Protein AF-A0A531LXN5-F1 (afdb_monomer_lite)

Foldseek 3Di:
DLVVQQAAFPVVQPPCDPVNSVVCVVVVGTGLVVLCPDDLVVLCVSPNPVSNSSNQVSRVHDPDDDDPDDDDPDFFDDDDDPDDDDDPVVVVVVVVVRVVVSVVVCVVVVHDDQKDKDWDADPVRDIDIDMDGDD

Structure (mmCIF, N/CA/C/O backbone):
data_AF-A0A531LXN5-F1
#
_entry.id   AF-A0A531LXN5-F1
#
loop_
_atom_site.group_PDB
_atom_site.id
_atom_site.type_symbol
_atom_site.label_atom_id
_atom_site.label_alt_id
_atom_site.label_comp_id
_atom_site.label_asym_id
_atom_site.label_entity_id
_atom_site.label_seq_id
_atom_site.pdbx_PDB_ins_code
_atom_site.Cartn_x
_atom_site.Cartn_y
_atom_site.Cartn_z
_atom_site.occupancy
_atom_site.B_iso_or_equiv
_atom_site.auth_seq_id
_atom_site.auth_comp_id
_atom_site.auth_asym_id
_atom_site.auth_atom_id
_atom_site.pdbx_PDB_model_num
ATOM 1 N N . ALA A 1 1 ? -16.019 -10.670 24.769 1.00 63.75 1 ALA A N 1
ATOM 2 C CA . ALA A 1 1 ? -15.204 -10.016 23.719 1.00 63.75 1 ALA A CA 1
ATOM 3 C C . ALA A 1 1 ? -15.339 -8.490 23.742 1.00 63.75 1 ALA A C 1
ATOM 5 O O . ALA A 1 1 ? -14.343 -7.820 23.973 1.00 63.75 1 ALA A O 1
ATOM 6 N N . VAL A 1 2 ? -16.549 -7.937 23.581 1.00 77.81 2 VAL A N 1
ATOM 7 C CA . VAL A 1 2 ? -16.797 -6.479 23.475 1.00 77.81 2 VAL A CA 1
ATOM 8 C C . VAL A 1 2 ? -16.187 -5.658 24.623 1.00 77.81 2 VAL A C 1
ATOM 10 O O . VAL A 1 2 ? -15.514 -4.664 24.361 1.00 77.81 2 VAL A O 1
ATOM 13 N N . GLY A 1 3 ? -16.342 -6.106 25.876 1.00 83.81 3 GLY A N 1
ATOM 14 C CA . GLY A 1 3 ? -15.788 -5.409 27.047 1.00 83.81 3 GLY A CA 1
ATOM 15 C C . GLY A 1 3 ? -14.255 -5.369 27.099 1.00 83.81 3 GLY A C 1
ATOM 16 O O . GLY A 1 3 ? -13.690 -4.351 27.476 1.00 83.81 3 GLY A O 1
ATOM 17 N N . PHE A 1 4 ? -13.578 -6.434 26.653 1.00 90.94 4 PHE A N 1
ATOM 18 C CA . PHE A 1 4 ? -12.113 -6.457 26.537 1.00 90.94 4 PHE A CA 1
ATOM 19 C C . PHE A 1 4 ? -11.623 -5.482 25.462 1.00 90.94 4 PHE A C 1
ATOM 21 O O . PHE A 1 4 ? -10.652 -4.761 25.669 1.00 90.94 4 PHE A O 1
ATOM 28 N N . LEU A 1 5 ? -12.315 -5.448 24.318 1.00 93.81 5 LEU A N 1
ATOM 29 C CA . LEU A 1 5 ? -11.944 -4.594 23.194 1.00 93.81 5 LEU A CA 1
ATOM 30 C C . LEU A 1 5 ? -12.120 -3.110 23.517 1.00 93.81 5 LEU A C 1
ATOM 32 O O . LEU A 1 5 ? -11.322 -2.306 23.059 1.00 93.81 5 LEU A O 1
ATOM 36 N N . ALA A 1 6 ? -13.125 -2.737 24.312 1.00 94.94 6 ALA A N 1
ATOM 37 C CA . ALA A 1 6 ? -13.505 -1.341 24.528 1.00 94.94 6 ALA A CA 1
ATOM 38 C C . ALA A 1 6 ? -12.356 -0.434 25.019 1.00 94.94 6 ALA A C 1
ATOM 40 O O . ALA A 1 6 ? -12.304 0.740 24.645 1.00 94.94 6 ALA A O 1
ATOM 41 N N . THR A 1 7 ? -11.433 -0.965 25.827 1.00 95.62 7 THR A N 1
ATOM 42 C CA . THR A 1 7 ? -10.290 -0.216 26.381 1.00 95.62 7 THR A CA 1
ATOM 43 C C . THR A 1 7 ? -9.080 -0.164 25.451 1.00 95.62 7 THR A C 1
ATOM 45 O O . THR A 1 7 ? -8.144 0.591 25.707 1.00 95.62 7 THR A O 1
ATOM 48 N N . GLN A 1 8 ? -9.087 -0.943 24.371 1.00 97.44 8 GLN A N 1
ATOM 49 C CA . GLN A 1 8 ? -7.965 -1.039 23.447 1.00 97.44 8 GLN A CA 1
ATOM 50 C C . GLN A 1 8 ? -7.916 0.172 22.506 1.00 97.44 8 GLN A C 1
ATOM 52 O O . GLN A 1 8 ? -8.963 0.745 22.169 1.00 97.44 8 GLN A O 1
ATOM 57 N N . PRO A 1 9 ? -6.718 0.568 22.045 1.00 97.31 9 PRO A N 1
ATOM 58 C CA . PRO A 1 9 ? -6.581 1.615 21.044 1.00 97.31 9 PRO A CA 1
ATOM 59 C C . PRO A 1 9 ? -7.134 1.152 19.691 1.00 97.31 9 PRO A C 1
ATOM 61 O O . PRO A 1 9 ? -7.075 -0.030 19.346 1.00 97.31 9 PRO A O 1
ATOM 64 N N . VAL A 1 10 ? -7.628 2.089 18.877 1.00 96.94 10 VAL A N 1
ATOM 65 C CA . VAL A 1 10 ? -8.136 1.767 17.528 1.00 96.94 10 VAL A CA 1
ATOM 66 C C . VAL A 1 10 ? -7.070 1.173 16.604 1.00 96.94 10 VAL A C 1
ATOM 68 O O . VAL A 1 10 ? -7.408 0.415 15.698 1.00 96.94 10 VAL A O 1
ATOM 71 N N . THR A 1 11 ? -5.788 1.435 16.868 1.00 96.69 11 THR A N 1
ATOM 72 C CA . THR A 1 11 ? -4.644 0.845 16.151 1.00 96.69 11 THR A CA 1
ATOM 73 C C . THR A 1 11 ? -4.529 -0.671 16.314 1.00 96.69 11 THR A C 1
ATOM 75 O O . THR A 1 11 ? -3.862 -1.315 15.508 1.00 96.69 11 THR A O 1
ATOM 78 N N . MET A 1 12 ? -5.202 -1.268 17.306 1.00 95.50 12 MET A N 1
ATOM 79 C CA . MET A 1 12 ? -5.284 -2.725 17.446 1.00 95.50 12 MET A CA 1
ATOM 80 C C . MET A 1 12 ? -6.129 -3.366 16.330 1.00 95.50 12 MET A C 1
ATOM 82 O O . MET A 1 12 ? -5.968 -4.547 16.019 1.00 95.50 12 MET A O 1
ATOM 86 N N . ILE A 1 13 ? -7.029 -2.606 15.696 1.00 94.88 13 ILE A N 1
ATOM 87 C CA . ILE A 1 13 ? -7.849 -3.106 14.592 1.00 94.88 13 ILE A CA 1
ATOM 88 C C . ILE A 1 13 ? -6.980 -3.220 13.334 1.00 94.88 13 ILE A C 1
ATOM 90 O O . ILE A 1 13 ? -6.536 -2.222 12.766 1.00 94.88 13 ILE A O 1
ATOM 94 N N . TRP A 1 14 ? -6.786 -4.446 12.836 1.00 89.94 14 TRP A N 1
ATOM 95 C CA . TRP A 1 14 ? -6.028 -4.689 11.603 1.00 89.94 14 TRP A CA 1
ATOM 96 C C . TRP A 1 14 ? -6.588 -3.862 10.442 1.00 89.94 14 TRP A C 1
ATOM 98 O O . TRP A 1 14 ? -7.782 -3.939 10.151 1.00 89.94 14 TRP A O 1
ATOM 108 N N . GLY A 1 15 ? -5.740 -3.104 9.747 1.00 91.62 15 GLY A N 1
ATOM 109 C CA . GLY A 1 15 ? -6.132 -2.148 8.702 1.00 91.62 15 GLY A CA 1
ATOM 110 C C . GLY A 1 15 ? -6.230 -0.693 9.178 1.00 91.62 15 GLY A C 1
ATOM 111 O O . GLY A 1 15 ? -6.309 0.202 8.341 1.00 91.62 15 GLY A O 1
ATOM 112 N N . VAL A 1 16 ? -6.153 -0.435 10.486 1.00 96.06 16 VAL A N 1
ATOM 113 C CA . VAL A 1 16 ? -5.927 0.910 11.033 1.00 96.06 16 VAL A CA 1
ATOM 114 C C . VAL A 1 16 ? -4.421 1.165 11.119 1.00 96.06 16 VAL A C 1
ATOM 116 O O . VAL A 1 16 ? -3.776 0.929 12.134 1.00 96.06 16 VAL A O 1
ATOM 119 N N . GLY A 1 17 ? -3.839 1.610 10.002 1.00 94.12 17 GLY A N 1
ATOM 120 C CA . GLY A 1 17 ? -2.443 2.060 9.944 1.00 94.12 17 GLY A CA 1
ATOM 121 C C . GLY A 1 17 ? -2.268 3.517 10.395 1.00 94.12 17 GLY A C 1
ATOM 122 O O . GLY A 1 17 ? -3.245 4.215 10.653 1.00 94.12 17 GLY A O 1
ATOM 123 N N . LYS A 1 18 ? -1.021 4.012 10.414 1.00 94.75 18 LYS A N 1
ATOM 124 C CA . LYS A 1 18 ? -0.657 5.368 10.887 1.00 94.75 18 LYS A CA 1
ATOM 125 C C . LYS A 1 18 ? -1.537 6.488 10.316 1.00 94.75 18 LYS A C 1
ATOM 127 O O . LYS A 1 18 ? -2.025 7.320 11.071 1.00 94.75 18 LYS A O 1
ATOM 132 N N . ALA A 1 19 ? -1.739 6.505 8.996 1.00 95.06 19 ALA A N 1
ATOM 133 C CA . ALA A 1 19 ? -2.525 7.548 8.336 1.00 95.06 19 ALA A CA 1
ATOM 134 C C . ALA A 1 19 ? -3.996 7.518 8.771 1.00 95.06 19 ALA A C 1
ATOM 136 O O . ALA A 1 19 ? -4.563 8.555 9.093 1.00 95.06 19 ALA A O 1
ATOM 137 N N . PHE A 1 20 ? -4.593 6.325 8.839 1.00 97.00 20 PHE A N 1
ATOM 138 C CA . PHE A 1 20 ? -5.993 6.202 9.229 1.00 97.00 20 PHE A CA 1
ATOM 139 C C . PHE A 1 20 ? -6.196 6.455 10.728 1.00 97.00 20 PHE A C 1
ATOM 141 O O . PHE A 1 20 ? -7.184 7.072 11.107 1.00 97.00 20 PHE A O 1
ATOM 148 N N . ASN A 1 21 ? -5.230 6.074 11.571 1.00 97.38 21 ASN A N 1
ATOM 149 C CA . ASN A 1 21 ? -5.231 6.447 12.984 1.00 97.38 21 ASN A CA 1
ATOM 150 C C . ASN A 1 21 ? -5.230 7.971 13.170 1.00 97.38 21 ASN A C 1
ATOM 152 O O . ASN A 1 21 ? -5.998 8.474 13.976 1.00 97.38 21 ASN A O 1
ATOM 156 N N . ALA A 1 22 ? -4.426 8.709 12.396 1.00 97.38 22 ALA A N 1
ATOM 157 C CA . ALA A 1 22 ? -4.416 10.170 12.461 1.00 97.38 22 ALA A CA 1
ATOM 158 C C . ALA A 1 22 ? -5.782 10.779 12.092 1.00 97.38 22 ALA A C 1
ATOM 160 O O . ALA A 1 22 ? -6.232 11.706 12.758 1.00 97.38 22 ALA A O 1
ATOM 161 N N . THR A 1 23 ? -6.471 10.232 11.083 1.00 97.31 23 THR A N 1
ATOM 162 C CA . THR A 1 23 ? -7.847 10.639 10.741 1.00 97.31 23 THR A CA 1
ATOM 163 C C . THR A 1 23 ? -8.824 10.357 11.885 1.00 97.31 23 THR A C 1
ATOM 165 O O . THR A 1 23 ? -9.591 11.233 12.266 1.00 97.31 23 THR A O 1
ATOM 168 N N . LEU A 1 24 ? -8.773 9.160 12.478 1.00 97.62 24 LEU A N 1
ATOM 169 C CA . LEU A 1 24 ? -9.629 8.805 13.614 1.00 97.62 24 LEU A CA 1
ATOM 170 C C . LEU A 1 24 ? -9.359 9.701 14.832 1.00 97.62 24 LEU A C 1
ATOM 172 O O . LEU A 1 24 ? -10.299 10.165 15.472 1.00 97.62 24 LEU A O 1
ATOM 176 N N . GLU A 1 25 ? -8.093 10.004 15.120 1.00 97.25 25 GLU A N 1
ATOM 177 C CA . GLU A 1 25 ? -7.698 10.907 16.203 1.00 97.25 25 GLU A CA 1
ATOM 178 C C . GLU A 1 25 ? -8.211 12.335 15.996 1.00 97.25 25 GLU A C 1
ATOM 180 O O . GLU A 1 25 ? -8.672 12.951 16.960 1.00 97.25 25 GLU A O 1
ATOM 185 N N . GLN A 1 26 ? -8.162 12.846 14.761 1.00 97.44 26 GLN A N 1
ATOM 186 C CA . GLN A 1 26 ? -8.745 14.143 14.392 1.00 97.44 26 GLN A CA 1
ATOM 187 C C . GLN A 1 26 ? -10.261 14.167 14.616 1.00 97.44 26 GLN A C 1
ATOM 189 O 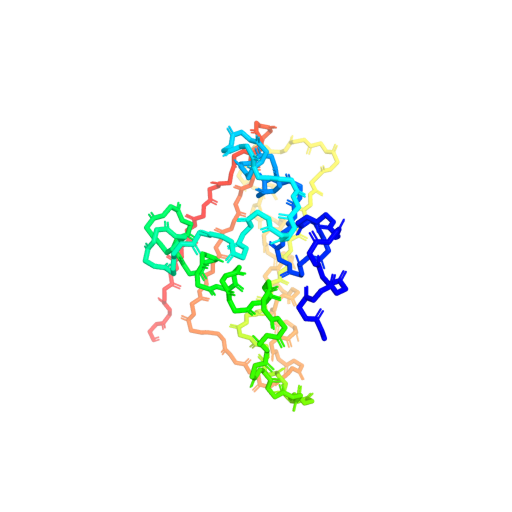O . GLN A 1 26 ? -10.796 15.177 15.068 1.00 97.44 26 GLN A O 1
ATOM 194 N N . ASP A 1 27 ? -10.930 13.033 14.406 1.00 96.62 27 ASP A N 1
ATOM 195 C CA . ASP A 1 27 ? -12.356 12.848 14.689 1.00 96.62 27 ASP A CA 1
ATOM 196 C C . ASP A 1 27 ? -12.655 12.543 16.175 1.00 96.62 27 ASP A C 1
ATOM 198 O O . ASP A 1 27 ? -13.800 12.274 16.544 1.00 96.62 27 ASP A O 1
ATOM 202 N N . GLY A 1 28 ? -11.640 12.581 17.0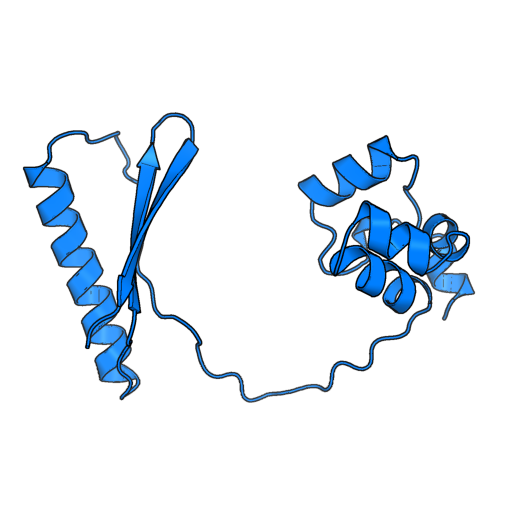49 1.00 97.00 28 GLY A N 1
ATOM 203 C CA . GLY A 1 28 ? -11.769 12.350 18.492 1.00 97.00 28 GLY A CA 1
ATOM 204 C C . GLY A 1 28 ? -11.827 10.875 18.908 1.00 97.00 28 GLY A C 1
ATOM 205 O O . GLY A 1 28 ? -12.108 10.570 20.072 1.00 97.00 28 GLY A O 1
ATOM 206 N N . ILE A 1 29 ? -11.544 9.958 17.984 1.00 97.94 29 ILE A N 1
ATOM 207 C CA . ILE A 1 29 ? -11.627 8.510 18.169 1.00 97.94 29 ILE A CA 1
ATOM 208 C C . ILE A 1 29 ? -10.221 7.936 18.383 1.00 97.94 29 ILE A C 1
ATOM 210 O O . ILE A 1 29 ? -9.396 7.883 17.477 1.00 97.94 29 ILE A O 1
ATOM 214 N N . ARG A 1 30 ? -9.958 7.463 19.599 1.00 97.62 30 ARG A N 1
ATOM 215 C CA . ARG A 1 30 ? -8.699 6.845 20.040 1.00 97.62 30 ARG A CA 1
ATOM 216 C C . ARG A 1 30 ? -8.875 5.407 20.510 1.00 97.62 30 ARG A C 1
ATOM 218 O O . ARG A 1 30 ? -7.946 4.613 20.385 1.00 97.62 30 ARG A O 1
ATOM 225 N N . THR A 1 31 ? -10.052 5.052 21.026 1.00 98.06 31 THR A N 1
ATOM 226 C CA . THR A 1 31 ? -10.328 3.712 21.563 1.00 98.06 31 THR A CA 1
ATOM 227 C C . THR A 1 31 ? -11.427 2.991 20.798 1.00 98.06 31 THR A C 1
ATOM 229 O O . THR A 1 31 ? -12.335 3.596 20.224 1.00 98.06 31 THR A O 1
ATOM 232 N N . ILE A 1 32 ? -11.380 1.660 20.821 1.00 97.81 32 ILE A N 1
ATOM 233 C CA . ILE A 1 32 ? -12.410 0.824 20.198 1.00 97.81 32 ILE A CA 1
ATOM 234 C C . ILE A 1 32 ? -13.775 1.047 20.869 1.00 97.81 32 ILE A C 1
ATOM 236 O O . ILE A 1 32 ? -14.801 1.043 20.191 1.00 97.81 32 ILE A O 1
ATOM 240 N N . GLY A 1 33 ? -13.810 1.321 22.176 1.00 97.38 33 GLY A N 1
ATOM 241 C CA . GLY A 1 33 ? -15.048 1.625 22.895 1.00 97.38 33 G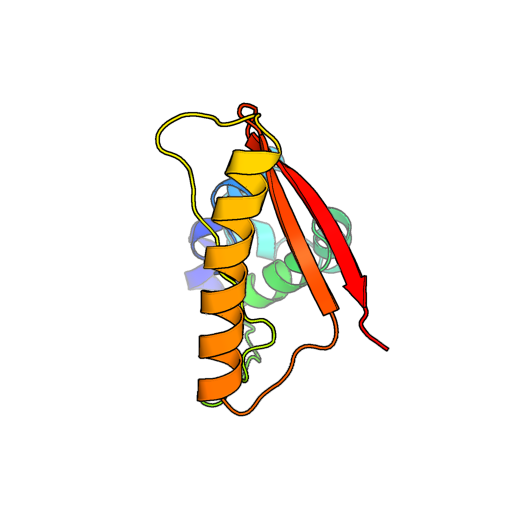LY A CA 1
ATOM 242 C C . GLY A 1 33 ? -15.767 2.877 22.382 1.00 97.38 33 GLY A C 1
ATOM 243 O O . GLY A 1 33 ? -16.988 2.964 22.481 1.00 97.38 33 GLY A O 1
ATOM 244 N N . GLN A 1 34 ? -15.0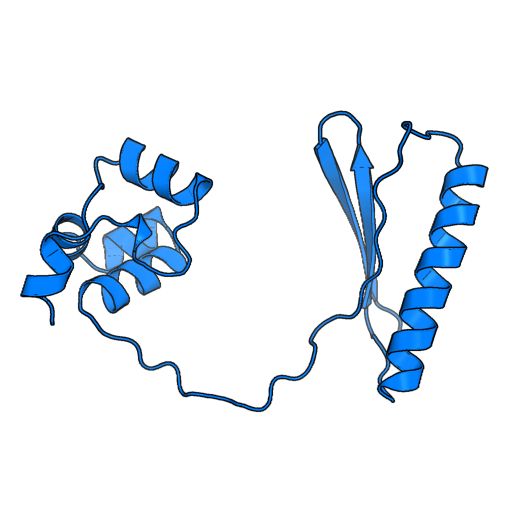48 3.836 21.789 1.00 97.75 34 GLN A N 1
ATOM 245 C CA . GLN A 1 34 ? -15.677 4.980 21.124 1.00 97.75 34 GLN A CA 1
ATOM 246 C C . GLN A 1 34 ? -16.341 4.562 19.808 1.00 97.75 34 GLN A C 1
ATOM 248 O O . GLN A 1 34 ? -17.478 4.951 19.564 1.00 97.75 34 GLN A O 1
ATOM 253 N N . LEU A 1 35 ? -15.699 3.699 19.010 1.00 97.19 35 LEU A N 1
ATOM 254 C CA . LEU A 1 35 ? -16.297 3.139 17.788 1.00 97.19 35 LEU A CA 1
ATOM 255 C C . LEU A 1 35 ? -17.571 2.332 18.078 1.00 97.19 35 LEU A C 1
ATOM 257 O O . LEU A 1 35 ? -18.529 2.389 17.311 1.00 97.19 35 LEU A O 1
ATOM 261 N N . GLN A 1 36 ? -17.608 1.610 19.202 1.00 96.88 36 GLN A N 1
ATOM 262 C CA . GLN A 1 36 ? -18.782 0.841 19.632 1.00 96.88 36 GLN A CA 1
ATOM 263 C C . GLN A 1 36 ? -20.011 1.724 19.922 1.00 96.88 36 GLN A C 1
ATOM 265 O O . GLN A 1 36 ? -21.130 1.221 19.892 1.00 96.88 36 GLN A O 1
ATOM 270 N N . LYS A 1 37 ? -19.828 3.028 20.172 1.00 96.69 37 LYS A N 1
ATOM 271 C CA . LYS A 1 37 ? -20.918 3.989 20.418 1.00 96.69 37 LYS A CA 1
ATOM 272 C C . LYS A 1 37 ? -21.416 4.690 19.152 1.00 96.69 37 LYS A C 1
ATOM 274 O O . LYS A 1 37 ? -22.404 5.410 19.221 1.00 96.69 37 LYS A O 1
ATOM 279 N N . ILE A 1 38 ? -20.721 4.529 18.026 1.00 97.31 38 ILE A N 1
ATOM 280 C CA . ILE A 1 38 ? -21.081 5.174 16.762 1.00 97.31 38 ILE A CA 1
ATOM 281 C C . ILE A 1 38 ? -21.947 4.212 15.948 1.00 97.31 38 ILE A C 1
ATOM 283 O O . ILE A 1 38 ? -21.639 3.020 15.825 1.00 97.31 38 ILE A O 1
ATOM 287 N N . GLU A 1 39 ? -23.023 4.747 15.378 1.00 97.25 39 GLU A N 1
ATOM 288 C CA . GLU A 1 39 ? -23.921 3.999 14.509 1.00 97.25 39 GLU A CA 1
ATOM 289 C C . GLU A 1 39 ? -23.228 3.545 13.221 1.00 97.25 39 GLU A C 1
ATOM 291 O O . GLU A 1 39 ? -22.389 4.246 12.642 1.00 97.25 39 GLU A O 1
ATOM 296 N N . ARG A 1 40 ? -23.617 2.362 12.733 1.00 97.56 40 ARG A N 1
ATOM 297 C CA . ARG A 1 40 ? -23.020 1.735 11.540 1.00 97.56 40 ARG A CA 1
ATOM 298 C C . ARG A 1 40 ? -23.042 2.671 10.334 1.00 97.56 40 ARG A C 1
ATOM 300 O O . ARG A 1 40 ? -22.027 2.841 9.661 1.00 97.56 40 ARG A O 1
ATOM 307 N N . GLY A 1 41 ? -24.190 3.305 10.092 1.00 97.94 41 GLY A N 1
ATOM 308 C CA . GLY A 1 41 ? -24.381 4.225 8.971 1.00 97.94 41 GLY A CA 1
ATOM 309 C C . GLY A 1 41 ? -23.449 5.435 9.023 1.00 97.94 41 GLY A C 1
ATOM 310 O O . GLY A 1 41 ? -22.956 5.868 7.985 1.00 97.94 41 GLY A O 1
ATOM 311 N N . ASP A 1 42 ? -23.136 5.943 10.215 1.00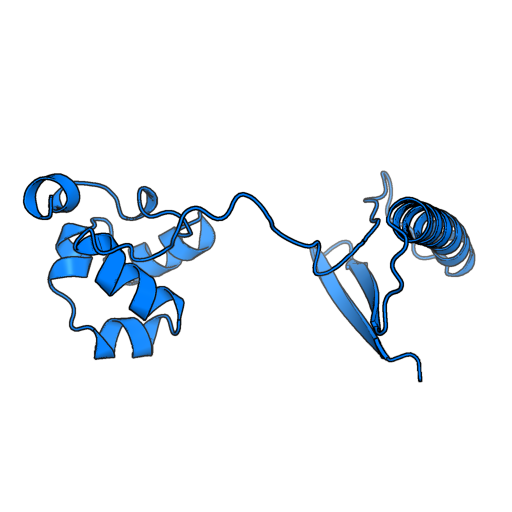 97.50 42 ASP A N 1
ATOM 312 C CA . ASP A 1 42 ? -22.256 7.101 10.369 1.00 97.50 42 ASP A CA 1
ATOM 313 C C . ASP A 1 42 ? -20.789 6.738 10.162 1.00 97.50 42 ASP A C 1
ATOM 315 O O . ASP A 1 42 ? -20.071 7.476 9.485 1.00 97.50 42 ASP A O 1
ATOM 319 N N . LEU A 1 43 ? -20.352 5.571 10.646 1.00 97.69 43 LEU A N 1
ATOM 320 C CA . LEU A 1 43 ? -19.016 5.059 10.336 1.00 97.69 43 LEU A CA 1
ATOM 321 C C . LEU A 1 43 ? -18.846 4.831 8.832 1.00 97.69 43 LEU A C 1
ATOM 323 O O . LEU A 1 43 ? -17.841 5.253 8.260 1.00 97.69 43 LEU A O 1
ATOM 327 N N . MET A 1 44 ? -19.830 4.212 8.172 1.00 97.75 44 MET A N 1
ATOM 328 C CA . MET A 1 44 ? -19.805 4.010 6.719 1.00 97.75 44 MET A CA 1
ATOM 329 C C . MET A 1 44 ? -19.796 5.333 5.950 1.00 97.75 44 MET A C 1
ATOM 331 O O . MET A 1 44 ? -19.073 5.462 4.966 1.00 97.75 44 MET A O 1
ATOM 335 N N . ARG A 1 45 ? -20.560 6.334 6.399 1.00 97.50 45 ARG A N 1
ATOM 336 C CA . ARG A 1 45 ? -20.596 7.658 5.765 1.00 97.50 45 ARG A CA 1
ATOM 337 C C . ARG A 1 45 ? -19.252 8.379 5.861 1.00 97.50 45 ARG A C 1
ATOM 339 O O . ARG A 1 45 ? -18.849 9.019 4.898 1.00 97.50 45 ARG A O 1
ATOM 346 N N . ARG A 1 46 ? -18.560 8.269 7.002 1.00 96.38 46 ARG A N 1
ATOM 347 C CA . ARG A 1 46 ? -17.263 8.928 7.237 1.00 96.38 46 ARG A CA 1
ATOM 348 C C . ARG A 1 46 ? -16.088 8.194 6.592 1.00 96.38 46 ARG A C 1
ATOM 350 O O . ARG A 1 46 ? -15.200 8.837 6.046 1.00 96.38 46 ARG A O 1
ATOM 357 N N . TYR A 1 47 ? -16.074 6.861 6.648 1.00 96.44 47 TYR A N 1
ATOM 358 C CA . TYR A 1 47 ? -14.889 6.055 6.314 1.00 96.44 47 TYR A CA 1
ATOM 359 C C . TYR A 1 47 ? -15.135 4.995 5.227 1.00 96.44 47 TYR A C 1
ATOM 361 O O . TYR A 1 47 ? -14.284 4.134 4.983 1.00 96.44 47 TYR A O 1
ATOM 369 N N . GLY A 1 48 ? -16.303 5.007 4.581 1.00 95.38 48 GLY A N 1
ATOM 370 C CA . GLY A 1 48 ? -16.664 4.076 3.513 1.00 95.38 48 GLY A CA 1
ATOM 371 C C . GLY A 1 48 ? -16.608 2.613 3.957 1.00 95.38 48 GLY A C 1
ATOM 372 O O . GLY A 1 48 ? -17.088 2.241 5.029 1.00 95.38 48 GLY A O 1
ATOM 373 N N . VAL A 1 49 ? -15.968 1.773 3.139 1.00 94.69 49 VAL A N 1
ATOM 374 C CA . VAL A 1 49 ? -15.777 0.334 3.410 1.00 94.69 49 VAL A CA 1
ATOM 375 C C . VAL A 1 49 ? -15.016 0.093 4.719 1.00 94.69 49 VAL A C 1
ATOM 377 O O . VAL A 1 49 ? -15.298 -0.869 5.433 1.00 94.69 49 VAL A O 1
ATOM 380 N N . MET A 1 50 ? -14.077 0.976 5.077 1.00 94.88 50 MET A N 1
ATOM 381 C CA . MET A 1 50 ? -13.377 0.863 6.357 1.00 94.88 50 MET A CA 1
ATOM 382 C C . MET A 1 50 ? -14.291 1.168 7.541 1.00 94.88 50 MET A C 1
ATOM 384 O O . MET A 1 50 ? -14.121 0.557 8.589 1.00 94.88 50 MET A O 1
ATOM 388 N N . GLY A 1 51 ? -15.293 2.030 7.374 1.00 96.81 51 GLY A N 1
ATOM 389 C CA . GLY A 1 51 ? -16.291 2.314 8.404 1.00 96.81 51 GLY A CA 1
ATOM 390 C C . GLY A 1 51 ? -17.111 1.087 8.779 1.00 96.81 51 GLY A C 1
ATOM 391 O O . GLY A 1 51 ? -17.246 0.763 9.958 1.00 96.81 51 GLY A O 1
ATOM 392 N N . GLU A 1 52 ? -17.562 0.344 7.768 1.00 96.25 52 GLU A N 1
ATOM 393 C CA . GLU A 1 52 ? -18.227 -0.945 7.973 1.00 96.25 52 GLU A CA 1
ATOM 394 C C . GLU A 1 52 ? -17.340 -1.918 8.753 1.00 96.25 52 GLU A C 1
ATOM 396 O O . GLU A 1 52 ? -17.762 -2.594 9.694 1.00 96.25 52 GLU A O 1
ATOM 401 N N . ARG A 1 53 ? -16.066 -1.965 8.372 1.00 95.44 53 ARG A N 1
ATOM 402 C CA . ARG A 1 53 ? -15.088 -2.848 8.990 1.00 95.44 53 ARG A CA 1
ATOM 403 C C . ARG A 1 53 ? -14.791 -2.461 10.441 1.00 95.44 53 ARG A C 1
ATOM 405 O O . ARG A 1 53 ? -14.702 -3.350 11.283 1.00 95.44 53 ARG A O 1
ATOM 412 N N . LEU A 1 54 ? -14.695 -1.168 10.752 1.00 96.94 54 LEU A N 1
ATOM 413 C CA . LEU A 1 54 ? -14.561 -0.656 12.120 1.00 96.94 54 LEU A CA 1
ATOM 414 C C . LEU A 1 54 ? -15.780 -1.014 12.977 1.00 96.94 54 LEU A C 1
ATOM 416 O O . LEU A 1 54 ? -15.613 -1.449 14.117 1.00 96.94 54 LEU A O 1
ATOM 420 N N . TYR A 1 55 ? -16.995 -0.883 12.433 1.00 96.94 55 TYR A N 1
ATOM 421 C CA . TYR A 1 55 ? -18.223 -1.219 13.157 1.00 96.94 55 TYR A CA 1
ATOM 422 C C . TYR A 1 55 ? -18.221 -2.683 13.612 1.00 96.94 55 TYR A C 1
ATOM 424 O O . TYR A 1 55 ? -18.419 -2.962 14.796 1.00 96.94 55 TYR A O 1
ATOM 432 N N . ARG A 1 56 ? -17.923 -3.600 12.685 1.00 96.19 56 ARG A N 1
ATOM 433 C CA . ARG A 1 56 ? -17.922 -5.047 12.933 1.00 96.19 56 ARG A CA 1
ATOM 434 C C . ARG A 1 56 ? -16.765 -5.477 13.838 1.00 96.19 56 ARG A C 1
ATOM 436 O O . ARG A 1 56 ? -16.977 -6.098 14.878 1.00 96.19 56 ARG A O 1
ATOM 443 N N . LEU A 1 57 ? -15.533 -5.080 13.512 1.00 95.81 57 LEU A N 1
ATOM 444 C CA . LEU A 1 57 ? -14.351 -5.493 14.280 1.00 95.81 57 LEU A CA 1
ATOM 445 C C . LEU A 1 57 ? -14.325 -4.908 15.693 1.00 95.81 57 LEU A C 1
ATOM 447 O O . LEU A 1 57 ? -13.874 -5.587 16.613 1.00 95.81 57 LEU A O 1
ATOM 451 N N . SER A 1 58 ? -14.861 -3.700 15.903 1.00 96.06 58 SER A N 1
ATOM 452 C CA . SER A 1 58 ? -14.976 -3.137 17.257 1.00 96.06 58 SER A CA 1
ATOM 453 C C . SER A 1 58 ? -15.887 -3.966 18.167 1.00 96.06 58 SER A C 1
ATOM 455 O O . SER A 1 58 ? -15.711 -3.954 19.383 1.00 96.06 58 SER A O 1
ATOM 457 N N . ARG A 1 59 ? -16.811 -4.742 17.591 1.00 95.69 59 ARG A N 1
ATOM 458 C CA . ARG A 1 59 ? -17.720 -5.665 18.288 1.00 95.69 59 ARG A CA 1
ATOM 459 C C . ARG A 1 59 ? -17.221 -7.115 18.294 1.00 95.69 59 ARG A C 1
ATOM 461 O O . ARG A 1 59 ? -17.893 -7.991 18.826 1.00 95.69 59 ARG A O 1
ATOM 468 N N . GLY A 1 60 ? -16.020 -7.367 17.770 1.00 93.69 60 GLY A N 1
ATOM 469 C CA . GLY A 1 60 ? -15.448 -8.710 17.652 1.00 93.69 60 GLY A CA 1
ATOM 470 C C . GLY A 1 60 ? -16.067 -9.548 16.530 1.00 93.69 60 GLY A C 1
ATOM 471 O O . GLY A 1 60 ? -15.910 -10.765 16.523 1.00 93.69 60 GLY A O 1
ATOM 472 N N . GLU A 1 61 ? -16.766 -8.920 15.585 1.00 94.56 61 GLU A N 1
ATOM 473 C CA . GLU A 1 61 ? -17.425 -9.606 14.478 1.00 94.56 61 GLU A CA 1
ATOM 474 C C . GLU A 1 61 ? -16.494 -9.703 13.264 1.00 94.56 61 GLU A C 1
ATOM 476 O O . GLU A 1 61 ? -16.408 -8.796 12.429 1.00 94.56 61 GLU A O 1
ATOM 481 N N . ASP A 1 62 ? -15.836 -10.845 13.099 1.00 92.50 62 ASP A N 1
ATOM 482 C CA . ASP A 1 62 ? -15.030 -11.140 11.917 1.00 92.50 62 ASP A CA 1
ATOM 483 C C . ASP A 1 62 ? -15.472 -12.458 11.273 1.00 92.50 62 ASP A C 1
ATOM 485 O O . ASP A 1 62 ? -15.214 -13.536 11.794 1.00 92.50 62 ASP A O 1
ATOM 489 N N . VAL A 1 63 ? -16.177 -12.365 10.140 1.00 90.06 63 VAL A N 1
ATOM 490 C CA . VAL A 1 63 ? -16.690 -13.527 9.389 1.00 90.06 63 VAL A CA 1
ATOM 491 C C . VAL A 1 63 ? -15.715 -14.008 8.314 1.00 90.06 63 VAL A C 1
ATOM 493 O O . VAL A 1 63 ? -16.063 -14.877 7.513 1.00 90.06 63 VAL A O 1
ATOM 496 N N . ARG A 1 64 ? -14.511 -13.421 8.238 1.00 89.81 64 ARG A N 1
ATOM 497 C CA . ARG A 1 64 ? -13.496 -13.850 7.274 1.00 89.81 64 ARG A CA 1
ATOM 498 C C . ARG A 1 64 ? -13.109 -15.292 7.576 1.00 89.81 64 ARG A C 1
ATOM 500 O O . ARG A 1 64 ? -12.663 -15.608 8.675 1.00 89.81 64 ARG A O 1
ATOM 507 N N . ARG A 1 65 ? -13.288 -16.160 6.584 1.00 90.25 65 ARG A N 1
ATOM 508 C CA . ARG A 1 65 ? -12.825 -17.542 6.661 1.00 90.25 65 ARG A CA 1
ATOM 509 C C . ARG A 1 65 ? -11.313 -17.572 6.490 1.00 90.25 65 ARG A C 1
ATOM 511 O O . ARG A 1 65 ? -10.749 -16.736 5.785 1.00 90.25 65 ARG A O 1
ATOM 518 N N . VAL A 1 66 ? -10.678 -18.532 7.149 1.00 90.88 66 VAL A N 1
ATOM 519 C CA . VAL A 1 66 ? -9.288 -18.870 6.854 1.00 90.88 66 VAL A CA 1
ATOM 520 C C . VAL A 1 66 ? -9.274 -19.493 5.467 1.00 90.88 66 VAL A C 1
ATOM 522 O O . VAL A 1 66 ? -9.966 -20.482 5.234 1.00 90.88 66 VAL A O 1
ATOM 525 N N . ASP A 1 67 ? -8.523 -18.878 4.565 1.00 86.19 67 ASP A N 1
ATOM 526 C CA . ASP A 1 67 ? -8.346 -19.343 3.198 1.00 86.19 67 ASP A CA 1
ATOM 527 C C . ASP A 1 67 ? -6.844 -19.550 2.960 1.00 86.19 67 ASP A C 1
ATOM 529 O O . ASP A 1 67 ? -6.100 -18.559 2.950 1.00 86.19 67 ASP A O 1
ATOM 533 N N . PRO A 1 68 ? -6.374 -20.809 2.881 1.00 84.62 68 PRO A N 1
ATOM 534 C CA . PRO A 1 68 ? -4.972 -21.101 2.613 1.00 84.62 68 PRO A CA 1
ATOM 535 C C . PRO A 1 68 ? -4.586 -20.788 1.161 1.00 84.62 68 PRO A C 1
ATOM 537 O O . PRO A 1 68 ? -3.404 -20.570 0.891 1.00 84.62 68 PRO A O 1
ATOM 540 N N . ASP A 1 69 ? -5.565 -20.709 0.255 1.00 82.94 69 ASP A N 1
ATOM 541 C CA . ASP A 1 69 ? -5.349 -20.619 -1.181 1.00 82.94 69 ASP A CA 1
ATOM 542 C C . ASP A 1 69 ? -5.708 -19.211 -1.674 1.00 82.94 69 ASP A C 1
ATOM 544 O O . ASP A 1 69 ? -6.867 -18.841 -1.839 1.00 82.94 69 ASP A O 1
ATOM 548 N N . GLN A 1 70 ? -4.694 -18.379 -1.922 1.00 77.44 70 GLN A N 1
ATOM 549 C CA . GLN A 1 70 ? -4.890 -17.060 -2.527 1.00 77.44 70 GLN A CA 1
ATOM 550 C C . GLN A 1 70 ? -4.079 -16.912 -3.805 1.00 77.44 70 GLN A C 1
ATOM 552 O O . GLN A 1 70 ? -2.854 -16.776 -3.777 1.00 77.44 70 GLN A O 1
ATOM 557 N N . ASP A 1 71 ? -4.791 -16.838 -4.926 1.00 81.38 71 ASP A N 1
ATOM 558 C CA . ASP A 1 71 ? -4.185 -16.530 -6.212 1.00 81.38 71 ASP A CA 1
ATOM 559 C C . ASP A 1 71 ? -3.687 -15.082 -6.259 1.00 81.38 71 ASP A C 1
ATOM 561 O O . ASP A 1 71 ? -4.371 -14.121 -5.878 1.00 81.38 71 ASP A O 1
ATOM 565 N N . ALA A 1 72 ? -2.478 -14.904 -6.790 1.00 84.44 72 ALA A N 1
ATOM 566 C CA . ALA A 1 7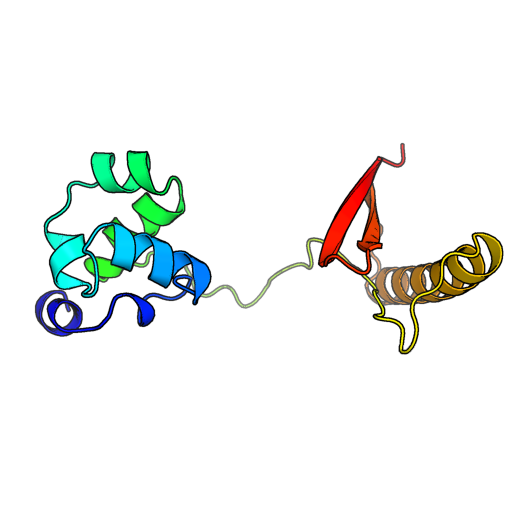2 ? -1.911 -13.585 -7.010 1.00 84.44 72 ALA A CA 1
ATOM 567 C C . ALA A 1 72 ? -2.729 -12.821 -8.066 1.00 84.44 72 ALA A C 1
ATOM 569 O O . ALA A 1 72 ? -2.715 -13.146 -9.250 1.00 84.44 72 ALA A O 1
ATOM 570 N N . LYS A 1 73 ? -3.394 -11.736 -7.653 1.00 89.06 73 LYS A N 1
ATOM 571 C CA . LYS A 1 73 ? -4.193 -10.880 -8.555 1.00 89.06 73 LYS A CA 1
ATOM 572 C C . LYS A 1 73 ? -3.349 -9.975 -9.457 1.00 89.06 73 LYS A C 1
ATOM 574 O O . LYS A 1 73 ? -3.859 -9.397 -10.413 1.00 89.06 73 LYS A O 1
ATOM 579 N N . SER A 1 74 ? -2.069 -9.808 -9.136 1.00 94.50 74 SER A N 1
ATOM 580 C CA . SER A 1 74 ? -1.128 -8.996 -9.906 1.00 94.50 74 SER A CA 1
ATOM 581 C C . SER A 1 74 ? 0.307 -9.445 -9.657 1.00 94.50 74 SER A C 1
ATOM 583 O O . SER A 1 74 ? 0.647 -9.817 -8.535 1.00 94.50 74 SER A O 1
ATOM 585 N N . VAL A 1 75 ? 1.163 -9.311 -10.669 1.00 95.75 75 VAL A N 1
ATOM 586 C CA . VAL A 1 75 ? 2.612 -9.522 -10.564 1.00 95.75 75 VAL A CA 1
ATOM 587 C C . VAL A 1 75 ? 3.313 -8.236 -10.989 1.00 95.75 75 VAL A C 1
ATOM 589 O O . VAL A 1 75 ? 3.054 -7.719 -12.073 1.00 95.75 75 VAL A O 1
ATOM 592 N N . SER A 1 76 ? 4.201 -7.710 -10.145 1.00 97.06 76 SER A N 1
ATOM 593 C CA . SER A 1 76 ? 4.930 -6.465 -10.414 1.00 97.06 76 SER A CA 1
ATOM 594 C C . SER A 1 76 ? 6.405 -6.564 -10.035 1.00 97.06 76 SER A C 1
ATOM 596 O O . SER A 1 76 ? 6.798 -7.383 -9.201 1.00 97.06 76 SER A O 1
ATOM 598 N N . ALA A 1 77 ? 7.220 -5.697 -10.630 1.00 97.94 77 ALA A N 1
ATOM 599 C CA . ALA A 1 77 ? 8.584 -5.407 -10.211 1.00 97.94 77 ALA A CA 1
ATOM 600 C C . ALA A 1 77 ? 8.775 -3.888 -10.246 1.00 97.94 77 ALA A C 1
ATOM 602 O O . ALA A 1 77 ? 8.364 -3.233 -11.200 1.00 97.94 77 ALA A O 1
ATOM 603 N N . GLU A 1 78 ? 9.377 -3.340 -9.200 1.00 97.50 78 GLU A N 1
ATOM 604 C CA . GLU A 1 78 ? 9.665 -1.915 -9.063 1.00 97.50 78 GLU A CA 1
ATOM 605 C C . GLU A 1 78 ? 11.029 -1.742 -8.396 1.00 97.50 78 GLU A C 1
ATOM 607 O O . GLU A 1 78 ? 11.508 -2.649 -7.713 1.00 97.50 78 GLU A O 1
ATOM 612 N N . THR A 1 79 ? 11.665 -0.600 -8.638 1.00 96.75 79 THR A N 1
ATOM 613 C CA . THR A 1 79 ? 12.919 -0.220 -7.990 1.00 96.75 79 THR A CA 1
ATOM 614 C C . THR A 1 79 ? 12.877 1.265 -7.667 1.00 96.75 79 THR A C 1
ATOM 616 O O . THR A 1 79 ? 12.343 2.054 -8.447 1.00 96.75 79 THR A O 1
ATOM 619 N N . THR A 1 80 ? 13.427 1.627 -6.516 1.00 95.31 80 THR A N 1
ATOM 620 C CA . THR A 1 80 ? 13.766 3.014 -6.186 1.00 95.31 80 THR A CA 1
ATOM 621 C C . THR A 1 80 ? 15.212 3.232 -6.610 1.00 95.31 80 THR A C 1
ATOM 623 O O . THR A 1 80 ? 16.022 2.315 -6.476 1.00 95.31 80 THR A O 1
ATOM 626 N N . PHE A 1 81 ? 15.518 4.397 -7.167 1.00 94.88 81 PHE A N 1
ATOM 627 C CA . PHE A 1 81 ? 16.873 4.739 -7.590 1.00 94.88 81 PHE A CA 1
ATOM 628 C C . PHE A 1 81 ? 17.670 5.335 -6.431 1.00 94.88 81 PHE A C 1
ATOM 630 O O . PHE A 1 81 ? 17.090 5.992 -5.568 1.00 94.88 81 PHE A O 1
ATOM 637 N N . ASP A 1 82 ? 18.988 5.130 -6.435 1.00 93.81 82 ASP A N 1
ATOM 638 C CA . ASP A 1 82 ? 19.893 5.768 -5.468 1.00 93.81 82 ASP A CA 1
ATOM 639 C C . ASP A 1 82 ? 20.032 7.273 -5.737 1.00 93.81 82 ASP A C 1
ATOM 641 O O . ASP A 1 82 ? 20.221 8.071 -4.822 1.00 93.81 82 ASP A O 1
ATOM 645 N N . THR A 1 83 ? 19.925 7.665 -7.007 1.00 93.31 83 THR A N 1
ATOM 646 C CA . THR A 1 83 ? 19.893 9.057 -7.464 1.00 93.31 83 THR A CA 1
ATOM 647 C C . THR A 1 83 ? 18.743 9.230 -8.443 1.00 93.31 83 THR A C 1
ATOM 649 O O . THR A 1 83 ? 18.463 8.331 -9.237 1.00 93.31 83 THR A O 1
ATOM 652 N N . ASP A 1 84 ? 18.061 10.372 -8.389 1.00 93.81 84 ASP A N 1
ATOM 653 C CA . ASP A 1 84 ? 16.935 10.631 -9.282 1.00 93.81 84 ASP A CA 1
ATOM 654 C C . ASP A 1 84 ? 17.397 10.702 -10.742 1.00 93.81 84 ASP A C 1
ATOM 656 O O . ASP A 1 84 ? 18.312 11.448 -11.090 1.00 93.81 84 ASP A O 1
ATOM 660 N N . ILE A 1 85 ? 16.719 9.943 -11.605 1.00 94.38 85 ILE A N 1
ATOM 661 C CA . ILE A 1 85 ? 16.956 9.933 -13.050 1.00 94.38 85 ILE A CA 1
ATOM 662 C C . ILE A 1 85 ? 15.774 10.566 -13.786 1.00 94.38 85 ILE A C 1
ATOM 664 O O . ILE A 1 85 ? 14.607 10.301 -13.485 1.00 94.38 85 ILE A O 1
ATOM 668 N N . ALA A 1 86 ? 16.081 11.400 -14.778 1.00 93.19 86 ALA A N 1
ATOM 669 C CA . ALA A 1 86 ? 15.089 12.061 -15.631 1.00 93.19 86 ALA A CA 1
ATOM 670 C C . ALA A 1 86 ? 15.271 11.743 -17.124 1.00 93.19 86 ALA A C 1
ATOM 672 O O . ALA A 1 86 ? 14.382 12.038 -17.925 1.00 93.19 86 ALA A O 1
ATOM 673 N N . SER A 1 87 ? 16.403 11.136 -17.500 1.00 95.81 87 SER A N 1
ATOM 674 C CA . SER A 1 87 ? 16.679 10.725 -18.875 1.00 95.81 87 SER A CA 1
ATOM 675 C C . SER A 1 87 ? 15.708 9.630 -19.306 1.00 95.81 87 SER A C 1
ATOM 677 O O . SER A 1 87 ? 15.568 8.601 -18.639 1.00 95.81 87 SER A O 1
ATOM 679 N N . LEU A 1 88 ? 15.038 9.847 -20.439 1.00 95.50 88 LEU A N 1
ATOM 680 C CA . LEU A 1 88 ? 14.100 8.873 -20.987 1.00 95.50 88 LEU A CA 1
ATOM 681 C C . LEU A 1 88 ? 14.804 7.554 -21.324 1.00 95.50 88 LEU A C 1
ATOM 683 O O . LEU A 1 88 ? 14.263 6.492 -21.027 1.00 95.50 88 LEU A O 1
ATOM 687 N N . ASP A 1 89 ? 16.010 7.614 -21.885 1.00 97.25 89 ASP A N 1
ATOM 688 C CA . ASP A 1 89 ? 16.751 6.426 -22.315 1.00 97.25 89 ASP A CA 1
ATOM 689 C C . ASP A 1 89 ? 17.180 5.561 -21.123 1.00 97.25 89 ASP A C 1
ATOM 691 O O . ASP A 1 89 ? 17.024 4.336 -21.145 1.00 97.25 89 ASP A O 1
ATOM 695 N N . GLU A 1 90 ? 17.630 6.191 -20.035 1.00 96.50 90 GLU A N 1
ATOM 696 C CA . GLU A 1 90 ? 17.957 5.491 -18.788 1.00 96.50 90 GLU A CA 1
ATOM 697 C C . GLU A 1 90 ? 16.712 4.843 -18.173 1.00 96.50 90 GLU A C 1
ATOM 699 O O . GLU A 1 90 ? 16.721 3.657 -17.831 1.00 96.50 90 GLU A O 1
ATOM 704 N N . LEU A 1 91 ? 15.604 5.590 -18.103 1.00 96.31 91 LEU A N 1
ATOM 705 C CA . LEU A 1 91 ? 14.326 5.084 -17.601 1.00 96.31 91 LEU A CA 1
ATOM 706 C C . LEU A 1 91 ? 13.811 3.900 -18.432 1.00 96.31 91 LEU A C 1
ATOM 708 O O . LEU A 1 91 ? 13.312 2.924 -17.868 1.00 96.31 91 LEU A O 1
ATOM 712 N N . VAL A 1 92 ? 13.944 3.953 -19.760 1.00 96.88 92 VAL A N 1
ATOM 713 C CA . VAL A 1 92 ? 13.554 2.865 -20.671 1.00 96.88 92 VAL A CA 1
ATOM 714 C C . VAL A 1 92 ? 14.422 1.626 -20.455 1.00 96.88 92 VAL A C 1
ATOM 716 O O . VAL A 1 92 ? 13.891 0.511 -20.436 1.00 96.88 92 VAL A O 1
ATOM 719 N N . SER A 1 93 ? 15.730 1.799 -20.248 1.00 97.12 93 SER A N 1
ATOM 720 C CA . SER A 1 93 ? 16.651 0.697 -19.945 1.00 97.12 93 SER A CA 1
ATOM 721 C C . SER A 1 93 ? 16.264 -0.023 -18.647 1.00 97.12 93 SER A C 1
ATOM 723 O O . SER A 1 93 ? 16.075 -1.244 -18.634 1.00 97.12 93 SER A O 1
ATOM 725 N N . VAL A 1 94 ? 16.013 0.732 -17.570 1.00 97.31 94 VAL A N 1
ATOM 726 C CA . VAL A 1 94 ? 15.524 0.177 -16.296 1.00 97.31 94 VAL A CA 1
ATOM 727 C C . VAL A 1 94 ? 14.184 -0.534 -16.483 1.00 97.31 94 VAL A C 1
ATOM 729 O O . VAL A 1 94 ? 14.000 -1.665 -16.018 1.00 97.31 94 VAL A O 1
ATOM 732 N N . LEU A 1 95 ? 13.231 0.115 -17.160 1.00 97.19 95 LEU A N 1
ATOM 733 C CA . LEU A 1 95 ? 11.894 -0.434 -17.376 1.00 97.19 95 LEU A CA 1
ATOM 734 C C . LEU A 1 95 ? 11.950 -1.769 -18.124 1.00 97.19 95 LEU A C 1
ATOM 736 O O . LEU A 1 95 ? 11.170 -2.672 -17.809 1.00 97.19 95 LEU A O 1
ATOM 740 N N . ARG A 1 96 ? 12.882 -1.929 -19.070 1.00 98.06 96 ARG A N 1
ATOM 741 C CA . ARG A 1 96 ? 13.107 -3.200 -19.769 1.00 98.06 96 ARG A CA 1
ATOM 742 C C . ARG A 1 96 ? 13.500 -4.309 -18.796 1.00 98.06 96 ARG A C 1
ATOM 744 O O . ARG A 1 96 ? 12.827 -5.338 -18.766 1.00 98.06 96 ARG A O 1
ATOM 751 N N . GLY A 1 97 ? 14.485 -4.069 -17.931 1.00 98.31 97 GLY A N 1
ATOM 752 C CA . GLY A 1 97 ? 14.896 -5.045 -16.916 1.00 98.31 97 GLY A CA 1
ATOM 753 C C . GLY A 1 97 ? 13.775 -5.401 -15.928 1.00 98.31 97 GLY A C 1
ATOM 754 O O . GLY A 1 97 ? 13.601 -6.563 -15.556 1.00 98.31 97 GLY A O 1
ATOM 755 N N . LEU A 1 98 ? 12.952 -4.428 -15.520 1.00 98.31 98 LEU A N 1
ATOM 756 C CA . LEU A 1 98 ? 11.774 -4.693 -14.681 1.00 98.31 98 LEU A CA 1
ATOM 757 C C . LEU A 1 98 ? 10.708 -5.514 -15.423 1.00 98.31 98 LEU A C 1
ATOM 759 O O . LEU A 1 98 ? 10.115 -6.425 -14.840 1.00 98.31 98 LEU A O 1
ATOM 763 N N . SER A 1 99 ? 10.497 -5.233 -16.709 1.00 98.00 99 SER A N 1
ATOM 764 C CA . SER A 1 99 ? 9.552 -5.965 -17.559 1.00 98.00 99 SER A CA 1
ATOM 765 C C . SER A 1 99 ? 9.972 -7.425 -17.739 1.00 98.00 99 SER A C 1
ATOM 767 O O . SER A 1 99 ? 9.134 -8.323 -17.645 1.00 98.00 99 SER A O 1
ATOM 769 N N . GLU A 1 100 ? 11.269 -7.688 -17.910 1.00 98.31 100 GLU A N 1
ATOM 770 C CA . GLU A 1 100 ? 11.823 -9.046 -17.962 1.00 98.31 100 GLU A CA 1
ATOM 771 C C . GLU A 1 100 ? 11.612 -9.801 -16.646 1.00 98.31 100 GLU A C 1
ATOM 773 O O . GLU A 1 100 ? 11.163 -10.948 -16.664 1.00 98.31 100 GLU A O 1
ATOM 778 N N . LYS A 1 101 ? 11.831 -9.150 -15.493 1.00 98.38 101 LYS A N 1
ATOM 779 C CA . LYS A 1 101 ? 11.552 -9.746 -14.173 1.00 98.38 101 LYS A CA 1
ATOM 780 C C . LYS A 1 101 ? 10.078 -10.123 -14.013 1.00 98.38 101 LYS A C 1
ATOM 782 O O . LYS A 1 101 ? 9.778 -11.206 -13.508 1.00 98.38 101 LYS A O 1
ATOM 787 N N . VAL A 1 102 ? 9.155 -9.255 -14.434 1.00 97.81 102 VAL A N 1
ATOM 788 C CA . VAL A 1 102 ? 7.712 -9.556 -14.416 1.00 97.81 102 VAL A CA 1
ATOM 789 C C . VAL A 1 102 ? 7.395 -10.722 -15.352 1.00 97.81 102 VAL A C 1
ATOM 791 O O . VAL A 1 102 ? 6.732 -11.667 -14.932 1.00 97.81 102 VAL A O 1
ATOM 794 N N . SER A 1 103 ? 7.920 -10.702 -16.579 1.00 97.44 103 SER A N 1
ATOM 795 C CA . SER A 1 103 ? 7.737 -11.772 -17.567 1.00 97.44 103 SER A CA 1
ATOM 796 C C . SER A 1 103 ? 8.228 -13.127 -17.047 1.00 97.44 103 SER A C 1
ATOM 798 O O . SER A 1 103 ? 7.500 -14.115 -17.115 1.00 97.44 103 SER A O 1
ATOM 800 N N . ALA A 1 104 ? 9.421 -13.177 -16.449 1.00 98.00 104 ALA A N 1
ATOM 801 C CA . ALA A 1 104 ? 9.978 -14.395 -15.865 1.00 98.00 104 ALA A CA 1
ATOM 802 C C . ALA A 1 104 ? 9.100 -14.952 -14.731 1.00 98.00 104 ALA A C 1
ATOM 804 O O . ALA A 1 104 ? 8.870 -16.159 -14.667 1.00 98.00 104 ALA A O 1
ATOM 805 N N . ARG A 1 105 ? 8.565 -14.081 -13.864 1.00 97.19 105 ARG A N 1
ATOM 806 C CA . ARG A 1 105 ? 7.647 -14.479 -12.782 1.00 97.19 105 ARG A CA 1
ATOM 807 C C . ARG A 1 105 ? 6.328 -15.029 -13.324 1.00 97.19 105 ARG A C 1
ATOM 809 O O . ARG A 1 105 ? 5.906 -16.091 -12.887 1.00 97.19 105 ARG A O 1
ATOM 816 N N . LEU A 1 106 ? 5.719 -14.349 -14.296 1.00 96.06 106 LEU A N 1
ATOM 817 C CA . LEU A 1 106 ? 4.482 -14.801 -14.943 1.00 96.06 106 LEU A CA 1
ATOM 818 C C . LEU A 1 106 ? 4.661 -16.177 -15.602 1.00 96.06 106 LEU A C 1
ATOM 820 O O . LEU A 1 106 ? 3.873 -17.084 -15.343 1.00 96.06 106 LEU A O 1
ATOM 824 N N . LYS A 1 107 ? 5.751 -16.363 -16.361 1.00 97.00 107 LYS A N 1
ATOM 825 C CA . LYS A 1 107 ? 6.101 -17.650 -16.986 1.00 97.00 107 LYS A CA 1
ATOM 826 C C . LYS A 1 107 ? 6.296 -18.757 -15.954 1.00 97.00 107 LYS A C 1
ATOM 828 O O . LYS A 1 107 ? 5.750 -19.840 -16.127 1.00 97.00 107 LYS A O 1
ATOM 833 N N . LYS A 1 108 ? 7.035 -18.487 -14.870 1.00 96.44 108 LYS A N 1
ATOM 834 C CA . LYS A 1 108 ? 7.256 -19.456 -13.783 1.00 96.44 108 LYS A CA 1
ATOM 835 C C . LYS A 1 108 ? 5.943 -19.903 -13.136 1.00 96.44 108 LYS A C 1
ATOM 837 O O . LYS A 1 108 ? 5.822 -21.058 -12.751 1.00 96.44 108 LYS A O 1
ATOM 842 N N . SER A 1 109 ? 4.982 -18.993 -13.023 1.00 93.38 109 SER A N 1
ATOM 843 C CA . SER A 1 109 ? 3.659 -19.266 -12.463 1.00 93.38 109 SER A CA 1
ATOM 844 C C . SER A 1 109 ? 2.649 -19.799 -13.486 1.00 93.38 109 SER A C 1
ATOM 846 O O . SER A 1 109 ? 1.520 -20.072 -13.103 1.00 93.38 109 SER A O 1
ATOM 848 N N . GLY A 1 110 ? 3.012 -19.939 -14.767 1.00 94.88 110 GLY A N 1
ATOM 849 C CA . GLY A 1 110 ? 2.104 -20.431 -15.809 1.00 94.88 110 GLY A CA 1
ATOM 850 C C . GLY A 1 110 ? 0.903 -19.519 -16.089 1.00 94.88 110 GLY A C 1
ATOM 851 O O . GLY A 1 110 ? -0.108 -19.988 -16.600 1.00 94.88 110 GLY A O 1
ATOM 852 N N . ILE A 1 111 ? 0.995 -18.227 -15.753 1.00 94.19 111 ILE A N 1
ATOM 853 C CA . ILE A 1 111 ? -0.102 -17.254 -15.887 1.00 94.19 111 ILE A CA 1
ATOM 854 C C . ILE A 1 111 ? 0.276 -16.098 -16.819 1.00 94.19 111 ILE A C 1
ATOM 856 O O . ILE A 1 111 ? 1.451 -15.810 -17.045 1.00 94.19 111 ILE A O 1
ATOM 860 N N . ALA A 1 112 ? -0.735 -15.387 -17.321 1.00 93.25 112 ALA A N 1
ATOM 861 C CA . ALA A 1 112 ? -0.578 -14.167 -18.108 1.00 93.25 112 ALA A CA 1
ATOM 862 C C . ALA A 1 112 ? -1.444 -13.032 -17.541 1.00 93.25 112 ALA A C 1
ATOM 864 O O . ALA A 1 112 ? -2.506 -13.262 -16.965 1.00 93.25 112 ALA A O 1
ATOM 865 N N . GLY A 1 113 ? -0.984 -11.790 -17.706 1.00 92.25 113 GLY A N 1
ATOM 866 C CA . GLY A 1 113 ? -1.723 -10.595 -17.300 1.00 92.25 113 GLY A CA 1
ATOM 867 C C . GLY A 1 113 ? -2.460 -9.957 -18.476 1.00 92.25 113 GLY A C 1
ATOM 868 O O . GLY A 1 113 ? -1.897 -9.823 -19.557 1.00 92.25 113 GLY A O 1
ATOM 869 N N . ARG A 1 114 ? -3.699 -9.505 -18.250 1.00 95.19 114 ARG A N 1
ATOM 870 C CA . ARG A 1 114 ? -4.496 -8.775 -19.256 1.00 95.19 114 ARG A CA 1
ATOM 871 C C . ARG A 1 114 ? -4.256 -7.264 -19.243 1.00 95.19 114 ARG A C 1
ATOM 873 O O . ARG A 1 114 ? -4.507 -6.593 -20.235 1.00 95.19 114 ARG A O 1
ATOM 880 N N . THR A 1 115 ? -3.775 -6.719 -18.130 1.00 97.00 115 THR A N 1
ATOM 881 C CA . THR A 1 115 ? -3.568 -5.277 -17.957 1.00 97.00 115 THR A CA 1
ATOM 882 C C . THR A 1 115 ? -2.138 -5.010 -17.528 1.00 97.00 115 THR A C 1
ATOM 884 O O . THR A 1 115 ? -1.668 -5.566 -16.537 1.00 97.00 115 THR A O 1
ATOM 887 N N . VAL A 1 116 ? -1.462 -4.121 -18.248 1.00 97.06 116 VAL A N 1
ATOM 888 C CA . VAL A 1 116 ? -0.136 -3.617 -17.890 1.00 97.06 116 VAL A CA 1
ATOM 889 C C . VAL A 1 116 ? -0.304 -2.305 -17.140 1.00 97.06 116 VAL A C 1
ATOM 891 O O . VAL A 1 116 ? -1.029 -1.416 -17.587 1.00 97.06 116 VAL A O 1
ATOM 894 N N . VAL A 1 117 ? 0.372 -2.180 -15.999 1.00 97.88 117 VAL A N 1
ATOM 895 C CA . VAL A 1 117 ? 0.376 -0.966 -15.179 1.00 97.88 117 VAL A CA 1
ATOM 896 C C . VAL A 1 117 ? 1.800 -0.437 -15.088 1.00 97.88 117 VAL A C 1
ATOM 898 O O . VAL A 1 117 ? 2.688 -1.128 -14.595 1.00 97.88 117 VAL A O 1
ATOM 901 N N . LEU A 1 118 ? 2.001 0.803 -15.530 1.00 97.25 118 LEU A N 1
ATOM 902 C CA . LEU A 1 118 ? 3.249 1.537 -15.363 1.00 97.25 118 LEU A CA 1
ATOM 903 C C . LEU A 1 118 ? 3.108 2.514 -14.198 1.00 97.25 118 LEU A C 1
ATOM 905 O O . LEU A 1 118 ? 2.146 3.286 -14.139 1.00 97.25 118 LEU A O 1
ATOM 909 N N . LYS A 1 119 ? 4.087 2.488 -13.294 1.00 97.44 119 LYS A N 1
ATOM 910 C CA . LYS A 1 119 ? 4.205 3.405 -12.161 1.00 97.44 119 LYS A CA 1
ATOM 911 C C . LYS A 1 119 ? 5.520 4.171 -12.270 1.00 97.44 119 LYS A C 1
ATOM 913 O O . LYS A 1 119 ? 6.567 3.558 -12.439 1.00 97.44 119 LYS A O 1
ATOM 918 N N . LEU A 1 120 ? 5.449 5.491 -12.131 1.00 96.00 120 LEU A N 1
ATOM 919 C CA . LEU A 1 120 ? 6.604 6.370 -11.969 1.00 96.00 120 LEU A CA 1
ATOM 920 C C . LEU A 1 120 ? 6.390 7.220 -10.719 1.00 96.00 120 LEU A C 1
ATOM 922 O O . LEU A 1 120 ? 5.353 7.872 -10.588 1.00 96.00 120 LEU A O 1
ATOM 926 N N . LYS A 1 121 ? 7.355 7.212 -9.804 1.00 95.81 121 LYS A N 1
ATOM 927 C CA . LYS A 1 121 ? 7.343 8.056 -8.609 1.00 95.81 121 LYS A CA 1
ATOM 928 C C . LYS A 1 121 ? 8.351 9.183 -8.799 1.00 95.81 121 LYS A C 1
ATOM 930 O O . LYS A 1 121 ? 9.472 8.920 -9.210 1.00 95.81 121 LYS A O 1
ATOM 935 N N . THR A 1 122 ? 7.937 10.420 -8.551 1.00 94.06 122 THR A N 1
ATOM 936 C CA . THR A 1 122 ? 8.808 11.600 -8.668 1.00 94.06 122 THR A CA 1
ATOM 937 C C . THR A 1 122 ? 9.564 11.867 -7.364 1.00 94.06 122 THR A C 1
ATOM 939 O O . THR A 1 122 ? 9.153 11.361 -6.318 1.00 94.06 122 THR A O 1
ATOM 942 N N . GLN A 1 123 ? 10.572 12.747 -7.407 1.00 93.19 123 GLN A N 1
ATOM 943 C CA . GLN A 1 123 ? 11.303 13.239 -6.226 1.00 93.19 123 GLN A CA 1
ATOM 944 C C . GLN A 1 123 ? 10.370 13.779 -5.123 1.00 93.19 123 GLN A C 1
ATOM 946 O O . GLN A 1 123 ? 10.549 13.483 -3.948 1.00 93.19 123 GLN A O 1
ATOM 951 N N . ASP A 1 124 ? 9.269 14.445 -5.503 1.00 93.88 124 ASP A N 1
ATOM 952 C CA . ASP A 1 124 ? 8.242 14.939 -4.565 1.00 93.88 124 ASP A CA 1
ATOM 953 C C . ASP A 1 124 ? 7.298 13.836 -4.037 1.00 93.88 124 ASP A C 1
ATOM 955 O O . ASP A 1 124 ? 6.180 14.112 -3.599 1.00 93.88 124 ASP A O 1
ATOM 959 N N . PHE A 1 125 ? 7.677 12.561 -4.165 1.00 90.25 125 PHE A N 1
ATOM 960 C CA . PHE A 1 125 ? 6.902 11.383 -3.761 1.00 90.25 125 PHE A CA 1
ATOM 961 C C . PHE A 1 125 ? 5.525 11.230 -4.438 1.00 90.25 125 PHE A C 1
ATOM 963 O O . PHE A 1 125 ? 4.727 10.379 -4.034 1.00 90.25 125 PHE A O 1
ATOM 970 N N . LYS A 1 126 ? 5.248 11.980 -5.515 1.00 94.31 126 LYS A N 1
ATOM 971 C CA . LYS A 1 126 ? 4.010 11.859 -6.299 1.00 94.31 126 LYS A CA 1
ATOM 972 C C . LYS A 1 126 ? 4.086 10.646 -7.225 1.00 94.31 126 LYS A C 1
ATOM 974 O O . LYS A 1 126 ? 5.009 10.526 -8.030 1.00 94.31 126 LYS A O 1
ATOM 979 N N . LEU A 1 127 ? 3.089 9.762 -7.148 1.00 95.94 127 LEU A N 1
ATOM 980 C CA . LEU A 1 127 ? 2.945 8.641 -8.078 1.00 95.94 127 LEU A CA 1
ATOM 981 C C . LEU A 1 127 ? 2.161 9.060 -9.326 1.00 95.94 127 LEU A C 1
ATOM 983 O O . LEU A 1 127 ? 1.046 9.574 -9.241 1.00 95.94 127 LEU A O 1
ATOM 987 N N . ARG A 1 128 ? 2.720 8.760 -10.497 1.00 95.50 128 ARG A N 1
ATOM 988 C CA . ARG A 1 128 ? 2.035 8.786 -11.788 1.00 95.50 128 ARG A CA 1
ATOM 989 C C . ARG A 1 128 ? 1.812 7.350 -12.243 1.00 95.50 128 ARG A C 1
ATOM 991 O O . ARG A 1 128 ? 2.770 6.621 -12.494 1.00 95.50 128 ARG A O 1
ATOM 998 N N . THR A 1 129 ? 0.547 6.966 -12.376 1.00 97.31 129 THR A N 1
ATOM 999 C CA . THR A 1 129 ? 0.154 5.626 -12.827 1.00 97.31 129 THR A CA 1
ATOM 1000 C C . THR A 1 129 ? -0.547 5.709 -14.177 1.00 97.31 129 THR A C 1
ATOM 1002 O O . THR A 1 129 ? -1.399 6.576 -14.398 1.00 97.31 129 THR A O 1
ATOM 1005 N N . ARG A 1 130 ? -0.201 4.805 -15.092 1.00 97.50 130 ARG A N 1
ATOM 1006 C CA . ARG A 1 130 ? -0.926 4.566 -16.346 1.00 97.50 130 ARG A CA 1
ATOM 1007 C C . ARG A 1 130 ? -1.208 3.080 -16.466 1.00 97.50 130 ARG A C 1
ATOM 1009 O O . ARG A 1 130 ? -0.369 2.265 -16.093 1.00 97.50 130 ARG A O 1
ATOM 1016 N N . ASN A 1 131 ? -2.384 2.733 -16.968 1.00 97.12 131 ASN A N 1
ATOM 1017 C CA . ASN A 1 131 ? -2.749 1.354 -17.244 1.00 97.12 131 ASN A CA 1
ATOM 1018 C C . ASN A 1 131 ? -3.141 1.209 -18.716 1.00 97.12 131 ASN A C 1
ATOM 1020 O O . ASN A 1 131 ? -3.591 2.164 -19.348 1.00 97.12 131 ASN A O 1
ATOM 1024 N N . ARG A 1 132 ? -2.914 0.021 -19.268 1.00 97.50 132 ARG A N 1
ATOM 1025 C CA . ARG A 1 132 ? -3.373 -0.351 -20.602 1.00 97.50 132 ARG A CA 1
ATOM 1026 C C . ARG A 1 132 ? -3.768 -1.815 -20.597 1.00 97.50 132 ARG A C 1
ATOM 1028 O O . ARG A 1 132 ? -2.996 -2.667 -20.162 1.00 97.50 132 ARG A O 1
ATOM 1035 N N . GLN A 1 133 ? -4.965 -2.090 -21.090 1.00 96.94 133 GLN A N 1
ATOM 1036 C CA . GLN A 1 133 ? -5.429 -3.448 -21.312 1.00 96.94 133 GLN A CA 1
ATOM 1037 C C . GLN A 1 133 ? -4.883 -3.966 -22.646 1.00 96.94 133 GLN A C 1
ATOM 1039 O O . GLN A 1 133 ? -4.852 -3.234 -23.637 1.00 96.94 133 GLN A O 1
ATOM 1044 N N . LEU A 1 134 ? -4.422 -5.210 -22.647 1.00 91.19 134 LEU A N 1
ATOM 1045 C CA . LEU A 1 134 ? -4.022 -5.951 -23.832 1.00 91.19 134 LEU A CA 1
ATOM 1046 C C . LEU A 1 134 ? -5.252 -6.737 -24.309 1.00 91.19 134 LEU A C 1
ATOM 1048 O O . LEU A 1 134 ? -5.939 -7.365 -23.494 1.00 91.19 134 LEU A O 1
ATOM 1052 N N . GLY A 1 135 ? -5.580 -6.570 -25.590 1.00 72.88 135 GLY A N 1
ATOM 1053 C CA . GLY A 1 135 ? -6.701 -7.224 -26.266 1.00 72.88 135 GLY A CA 1
ATOM 1054 C C . GLY A 1 135 ? -6.330 -8.620 -26.717 1.00 72.88 135 GLY A C 1
ATOM 1055 O O . GLY A 1 135 ? -5.179 -8.773 -27.181 1.00 72.88 135 GLY A O 1
#

Secondary structure (DSSP, 8-state):
-HHHHHTSBGGGSTT--HHHHHHHHHTT--BHHHHTTS-HHHHHHHHTHHHHHHHHHHTT---PPP-S----S--------SS----HHHHHHHHHHHHHHHHHHHHHTT---SEEEEEEE-TTS-EEEEEEE--

Sequence (135 aa):
AVGFLATQPVTMIWGVGKAFNATLEQDGIRTIGQLQKIERGDLMRRYGVMGERLYRLSRGEDVRRVDPDQDAKSVSAETTFDTDIASLDELVSVLRGLSEKVSARLKKSGIAGRTVVLKLKTQDFKLRTRNRQLG

pLDDT: mean 94.61, std 5.06, range [63.75, 98.38]

Radius of gyration: 21.11 Å; chains: 1; bounding box: 44×36×53 Å